Protein AF-A0ABD2KIP7-F1 (afdb_monomer_lite)

Foldseek 3Di:
DQPQLVVLCLLVLLPPDDDDDDDPDPPDPLVQLSVLLVVLVVVQCVQVVNDRPPPPDHSVRVSVCLVVVHDDDHDPLFDPVVRVCCSPANSDRSVRHDGPVRVVVVCVVCVVVRVVVNVD

Radius of gyration: 15.71 Å; chains: 1; bounding box: 50×27×35 Å

Organism: NCBI:txid157864

InterPro domains:
  IPR001245 Serine-threonine/tyrosine-protein kinase, catalytic domain [PF07714] (32-103)
  IPR011009 Protein kinase-like domain superfamily [SSF56112] (29-111)
  IPR050198 Non-receptor tyrosine kinases involved in cell signaling [PTHR24418] (33-102)

Sequence (120 aa):
MFRNARRMGILNLLNKDDDEAPVQRKAVHNGDKRDTWAYGVLCWEIFSNEQPPYKFISNNDVASMVLRGTRLRFPNVTPPPFAEFIRANVWTADARRYSMRDVLVWIEQHITELIDVTKA

Structure (mmCIF, N/CA/C/O backbone):
data_AF-A0ABD2KIP7-F1
#
_entry.id   AF-A0ABD2KIP7-F1
#
loop_
_atom_site.group_PDB
_atom_site.id
_atom_site.type_symbol
_atom_site.label_atom_id
_atom_site.label_alt_id
_atom_site.label_comp_id
_atom_site.label_asym_id
_atom_site.label_entity_id
_atom_site.label_seq_id
_atom_site.pdbx_PDB_ins_code
_atom_site.Cartn_x
_atom_site.Cartn_y
_atom_site.Cartn_z
_atom_site.occupancy
_atom_site.B_iso_or_equiv
_atom_site.auth_seq_id
_atom_site.auth_comp_id
_atom_site.auth_asym_id
_atom_site.auth_atom_id
_atom_site.pdbx_PDB_model_num
ATOM 1 N N . MET A 1 1 ? 2.742 -18.390 6.625 1.00 41.69 1 MET A N 1
ATOM 2 C CA . MET A 1 1 ? 2.404 -16.953 6.617 1.00 41.69 1 MET A CA 1
ATOM 3 C C . MET A 1 1 ? 3.191 -16.135 5.577 1.00 41.69 1 MET A C 1
ATOM 5 O O . MET A 1 1 ? 2.587 -15.295 4.948 1.00 41.69 1 MET A O 1
ATOM 9 N N . PHE A 1 2 ? 4.461 -16.432 5.248 1.00 41.94 2 PHE A N 1
ATOM 10 C CA . PHE A 1 2 ? 5.239 -15.708 4.203 1.00 41.94 2 PHE A CA 1
ATOM 11 C C . PHE A 1 2 ? 5.141 -16.261 2.758 1.00 41.94 2 PHE A C 1
ATOM 13 O O . PHE A 1 2 ? 6.004 -16.001 1.918 1.00 41.94 2 PHE A O 1
ATOM 20 N N . ARG A 1 3 ? 4.135 -17.089 2.445 1.00 46.59 3 ARG A N 1
ATOM 21 C CA . ARG A 1 3 ? 4.111 -17.849 1.178 1.00 46.59 3 ARG A CA 1
ATOM 22 C C . ARG A 1 3 ? 3.677 -17.025 -0.044 1.00 46.59 3 ARG A C 1
ATOM 24 O O . ARG A 1 3 ? 4.095 -17.375 -1.140 1.00 46.59 3 ARG A O 1
ATOM 31 N N . ASN A 1 4 ? 2.912 -15.942 0.107 1.00 45.34 4 ASN A N 1
ATOM 32 C CA . ASN A 1 4 ? 2.266 -15.291 -1.042 1.00 45.34 4 ASN A CA 1
ATOM 33 C C . ASN A 1 4 ? 3.191 -14.326 -1.809 1.00 45.34 4 ASN A C 1
ATOM 35 O O . ASN A 1 4 ? 3.329 -14.465 -3.022 1.00 45.34 4 ASN A O 1
ATOM 39 N N . ALA A 1 5 ? 3.925 -13.430 -1.138 1.00 45.34 5 ALA A N 1
ATOM 40 C CA . ALA A 1 5 ? 4.765 -12.437 -1.828 1.00 45.34 5 ALA A CA 1
ATOM 41 C C . ALA A 1 5 ? 5.995 -13.042 -2.543 1.00 45.34 5 ALA A C 1
ATOM 43 O O . ALA A 1 5 ? 6.338 -12.623 -3.650 1.00 45.34 5 ALA A O 1
ATOM 44 N N . ARG A 1 6 ? 6.633 -14.073 -1.961 1.00 47.59 6 ARG A N 1
ATOM 45 C CA . ARG A 1 6 ? 7.741 -14.802 -2.616 1.00 47.59 6 ARG A CA 1
ATOM 46 C C . ARG A 1 6 ? 7.273 -15.661 -3.791 1.00 47.59 6 ARG A C 1
ATOM 48 O O . ARG A 1 6 ? 8.003 -15.785 -4.768 1.00 47.59 6 ARG A O 1
ATOM 55 N N . ARG A 1 7 ? 6.072 -16.248 -3.719 1.00 45.56 7 ARG A N 1
ATOM 56 C CA . ARG A 1 7 ? 5.553 -17.151 -4.761 1.00 45.56 7 ARG A CA 1
ATOM 57 C C . ARG A 1 7 ? 5.070 -16.403 -6.004 1.00 45.56 7 ARG A C 1
ATOM 59 O O . ARG A 1 7 ? 5.094 -16.987 -7.079 1.00 45.56 7 ARG A O 1
ATOM 66 N N . MET A 1 8 ? 4.699 -15.125 -5.879 1.00 50.69 8 MET A N 1
ATOM 67 C CA . MET A 1 8 ? 4.239 -14.315 -7.012 1.00 50.69 8 MET A CA 1
ATOM 68 C C . MET A 1 8 ? 5.355 -13.746 -7.904 1.00 50.69 8 MET A C 1
ATOM 70 O O . MET A 1 8 ? 5.051 -13.128 -8.916 1.00 50.69 8 MET A O 1
ATOM 74 N N . GLY A 1 9 ? 6.641 -13.893 -7.559 1.00 53.66 9 GLY A N 1
ATOM 75 C CA . GLY A 1 9 ? 7.754 -13.392 -8.390 1.00 53.66 9 GLY A CA 1
ATOM 76 C C . GLY A 1 9 ? 7.876 -11.859 -8.492 1.00 53.66 9 GLY A C 1
ATOM 77 O O . GLY A 1 9 ? 8.908 -11.364 -8.935 1.00 53.66 9 GLY A O 1
ATOM 78 N N . ILE A 1 10 ? 6.885 -11.103 -8.006 1.00 58.75 10 ILE A N 1
ATOM 79 C CA . ILE A 1 10 ? 6.834 -9.629 -7.998 1.00 58.75 10 ILE A CA 1
ATOM 80 C C . ILE A 1 10 ? 8.068 -9.030 -7.308 1.00 58.75 10 ILE A C 1
ATOM 82 O O . ILE A 1 10 ? 8.624 -8.039 -7.774 1.00 58.75 10 ILE A O 1
ATOM 86 N N . LEU A 1 11 ? 8.544 -9.662 -6.229 1.00 56.38 11 LEU A N 1
ATOM 87 C CA . LEU A 1 11 ? 9.706 -9.194 -5.467 1.00 56.38 11 LEU A CA 1
ATOM 88 C C . LEU A 1 11 ? 11.027 -9.267 -6.253 1.00 56.38 11 LEU A C 1
ATOM 90 O O . LEU A 1 11 ? 11.940 -8.500 -5.961 1.00 56.38 11 LEU A O 1
ATOM 94 N N . ASN A 1 12 ? 11.137 -10.157 -7.247 1.00 54.00 12 ASN A N 1
ATOM 95 C CA . ASN A 1 12 ? 12.340 -10.283 -8.080 1.00 54.00 12 ASN A CA 1
ATOM 96 C C . ASN A 1 12 ? 12.391 -9.237 -9.203 1.00 54.00 12 ASN A C 1
ATOM 98 O O . ASN A 1 12 ? 13.457 -8.990 -9.759 1.00 54.00 12 ASN A O 1
ATOM 102 N N . LEU A 1 13 ? 11.254 -8.621 -9.534 1.00 52.44 13 LEU A N 1
ATOM 103 C CA . LEU A 1 13 ? 11.126 -7.685 -10.653 1.00 52.44 13 LEU A CA 1
ATOM 104 C C . LEU A 1 13 ? 11.339 -6.225 -10.263 1.00 52.44 13 LEU A C 1
ATOM 106 O O . LEU A 1 13 ? 11.512 -5.381 -11.136 1.00 52.44 13 LEU A O 1
ATOM 110 N N . LE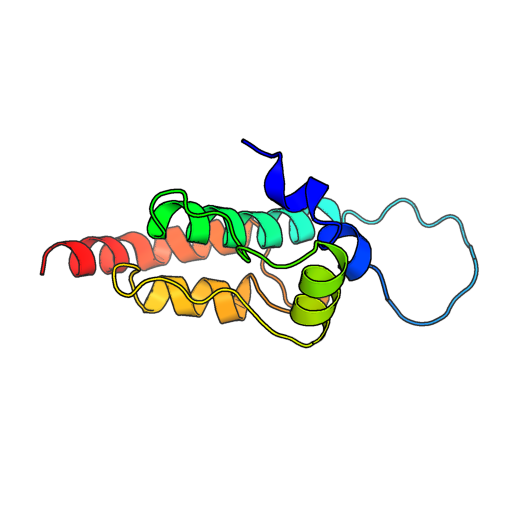U A 1 14 ? 11.404 -5.936 -8.966 1.00 53.97 14 LEU A N 1
ATOM 111 C CA . LEU A 1 14 ? 11.788 -4.625 -8.441 1.00 53.97 14 LEU A CA 1
ATOM 112 C C . LEU A 1 14 ? 13.306 -4.353 -8.545 1.00 53.97 14 LEU A C 1
ATOM 114 O O . LEU A 1 14 ? 13.769 -3.368 -7.993 1.00 53.97 14 LEU A O 1
ATOM 118 N N . ASN A 1 15 ? 14.070 -5.219 -9.227 1.00 52.16 15 ASN A N 1
ATOM 119 C CA . ASN A 1 15 ? 15.528 -5.124 -9.409 1.00 52.16 15 ASN A CA 1
ATOM 120 C C . ASN A 1 15 ? 15.974 -4.590 -10.773 1.00 52.16 15 ASN A C 1
ATOM 122 O O . ASN A 1 15 ? 17.156 -4.688 -11.094 1.00 52.16 15 ASN A O 1
ATOM 126 N N . LYS A 1 16 ? 15.067 -4.103 -11.621 1.00 46.88 16 LYS A N 1
ATOM 127 C CA . LYS A 1 16 ? 15.492 -3.496 -12.886 1.00 46.88 16 LYS A CA 1
ATOM 128 C C . LYS A 1 16 ? 15.901 -2.048 -12.641 1.00 46.88 16 LYS A C 1
ATOM 130 O O . LYS A 1 16 ? 15.120 -1.142 -12.902 1.00 46.88 16 LYS A O 1
ATOM 135 N N . ASP A 1 17 ? 17.102 -1.896 -12.100 1.00 52.38 17 ASP A N 1
ATOM 136 C CA . ASP A 1 17 ? 17.891 -0.680 -12.254 1.00 52.38 17 ASP A CA 1
ATOM 137 C C . ASP A 1 17 ? 18.607 -0.716 -13.611 1.00 52.38 17 ASP A C 1
ATOM 139 O O . ASP A 1 17 ? 18.835 -1.786 -14.186 1.00 52.38 17 ASP A O 1
ATOM 143 N N . ASP A 1 18 ? 18.910 0.480 -14.098 1.00 50.75 18 ASP A N 1
ATOM 144 C CA . ASP A 1 18 ? 19.571 0.813 -15.352 1.00 50.75 18 ASP A CA 1
ATOM 145 C C . ASP A 1 18 ? 20.866 0.019 -15.638 1.00 50.75 18 ASP A C 1
ATOM 147 O O . ASP A 1 18 ? 21.545 -0.488 -14.742 1.00 50.75 18 ASP A O 1
ATOM 151 N N . ASP A 1 19 ? 21.182 -0.072 -16.932 1.00 54.44 19 ASP A N 1
ATOM 152 C CA . ASP A 1 19 ? 22.325 -0.744 -17.556 1.00 54.44 19 ASP A CA 1
ATOM 153 C C . ASP A 1 19 ? 23.669 -0.605 -16.804 1.00 54.44 19 ASP A C 1
ATOM 155 O O . ASP A 1 19 ? 24.268 0.466 -16.808 1.00 54.44 19 ASP A O 1
ATOM 159 N N . GLU A 1 20 ? 24.222 -1.706 -16.266 1.00 41.62 20 GLU A N 1
ATOM 160 C CA . GLU A 1 20 ? 25.680 -1.942 -16.262 1.00 41.62 20 GLU A CA 1
ATOM 161 C C . GLU A 1 20 ? 26.082 -3.392 -15.909 1.00 41.62 20 GLU A C 1
ATOM 163 O O . GLU A 1 20 ? 25.493 -4.055 -15.053 1.00 41.62 20 GLU A O 1
ATOM 168 N N . ALA A 1 21 ? 27.127 -3.872 -16.591 1.00 38.75 21 ALA A N 1
ATOM 169 C CA . ALA A 1 21 ? 27.734 -5.203 -16.510 1.00 38.75 21 ALA A CA 1
ATOM 170 C C . ALA A 1 21 ? 28.514 -5.449 -15.181 1.00 38.75 21 ALA A C 1
ATOM 172 O O . ALA A 1 21 ? 28.683 -4.538 -14.370 1.00 38.75 21 ALA A O 1
ATOM 173 N N . PRO A 1 22 ? 28.973 -6.688 -14.891 1.00 49.53 22 PRO A N 1
ATOM 174 C CA . PRO A 1 22 ? 29.054 -7.201 -13.528 1.00 49.53 22 PRO A CA 1
ATOM 175 C C . PRO A 1 22 ? 30.370 -6.849 -12.829 1.00 49.53 22 PRO A C 1
ATOM 177 O O . PRO A 1 22 ? 31.398 -7.494 -13.024 1.00 49.53 22 PRO A O 1
ATOM 180 N N . VAL A 1 23 ? 30.313 -5.898 -11.903 1.00 43.41 23 VAL A N 1
ATOM 181 C CA . VAL A 1 23 ? 31.227 -5.874 -10.754 1.00 43.41 23 VAL A CA 1
ATOM 182 C C . VAL A 1 23 ? 30.492 -6.540 -9.602 1.00 43.41 23 VAL A C 1
ATOM 184 O O . VAL A 1 23 ? 29.303 -6.293 -9.416 1.00 43.41 23 VAL A O 1
ATOM 187 N N . GLN A 1 24 ? 31.175 -7.408 -8.853 1.00 46.22 24 GLN A N 1
ATOM 188 C CA . GLN A 1 24 ? 30.642 -8.072 -7.663 1.00 46.22 24 GLN A CA 1
ATOM 189 C C . GLN A 1 24 ? 30.142 -7.045 -6.636 1.00 46.22 24 GLN A C 1
ATOM 191 O O . GLN A 1 24 ? 30.847 -6.654 -5.707 1.00 46.22 24 GLN A O 1
ATOM 196 N N . ARG A 1 25 ? 28.905 -6.581 -6.804 1.00 45.91 25 ARG A N 1
ATOM 197 C CA . ARG A 1 25 ? 28.211 -5.770 -5.819 1.00 45.91 25 ARG A CA 1
ATOM 198 C C . ARG A 1 25 ? 27.790 -6.752 -4.736 1.00 45.91 25 ARG A C 1
ATOM 200 O O . ARG A 1 25 ? 26.923 -7.595 -4.966 1.00 45.91 25 ARG A O 1
ATOM 207 N N . LYS A 1 26 ? 28.425 -6.667 -3.557 1.00 37.34 26 LYS A N 1
ATOM 208 C CA . LYS A 1 26 ? 27.827 -7.161 -2.306 1.00 37.34 26 LYS A CA 1
ATOM 209 C C . LYS A 1 26 ? 26.345 -6.825 -2.383 1.00 37.34 26 LYS A C 1
ATOM 211 O O . LYS A 1 26 ? 26.044 -5.672 -2.679 1.00 37.34 26 LYS A O 1
ATOM 216 N N . ALA A 1 27 ? 25.470 -7.813 -2.198 1.00 47.06 27 ALA A N 1
ATOM 217 C CA . ALA A 1 27 ? 24.031 -7.607 -2.203 1.00 47.06 27 ALA A CA 1
ATOM 218 C C . ALA A 1 27 ? 23.724 -6.431 -1.271 1.00 47.06 27 ALA A C 1
ATOM 220 O O . ALA A 1 27 ? 23.757 -6.575 -0.050 1.00 47.06 27 ALA A O 1
ATOM 221 N N . VAL A 1 28 ? 23.536 -5.246 -1.858 1.00 48.28 28 VAL A N 1
ATOM 222 C CA . VAL A 1 28 ? 23.079 -4.072 -1.133 1.00 48.28 28 VAL A CA 1
ATOM 223 C C . VAL A 1 28 ? 21.772 -4.512 -0.504 1.00 48.28 28 VAL A C 1
ATOM 225 O O . VAL A 1 28 ? 21.022 -5.290 -1.098 1.00 48.28 28 VAL A O 1
ATOM 228 N N . HIS A 1 29 ? 21.595 -4.120 0.746 1.00 52.62 29 HIS A N 1
ATOM 229 C CA . HIS A 1 29 ? 20.543 -4.512 1.670 1.00 52.62 29 HIS A CA 1
ATOM 230 C C . HIS A 1 29 ? 19.141 -4.110 1.166 1.00 52.62 29 HIS A C 1
ATOM 232 O O . HIS A 1 29 ? 18.446 -3.290 1.750 1.00 52.62 29 HIS A O 1
ATOM 238 N N . ASN A 1 30 ? 18.724 -4.688 0.038 1.00 54.47 30 ASN A N 1
ATOM 239 C CA . ASN A 1 30 ? 17.459 -4.461 -0.658 1.00 54.47 30 ASN A CA 1
ATOM 240 C C . ASN A 1 30 ? 16.353 -5.370 -0.092 1.00 54.47 30 ASN A C 1
ATOM 242 O O . ASN A 1 30 ? 15.227 -5.356 -0.585 1.00 54.47 30 ASN A O 1
ATOM 246 N N . GLY A 1 31 ? 16.673 -6.197 0.913 1.00 64.88 31 GLY A N 1
ATOM 247 C CA . GLY A 1 31 ? 15.714 -7.037 1.632 1.00 64.88 31 GLY A CA 1
ATOM 248 C C . GLY A 1 31 ? 14.695 -6.185 2.379 1.00 64.88 31 GLY A C 1
ATOM 249 O O . GLY A 1 31 ? 13.503 -6.310 2.121 1.00 64.88 31 GLY A O 1
ATOM 250 N N . ASP A 1 32 ? 15.164 -5.223 3.174 1.00 80.56 32 ASP A N 1
ATOM 251 C CA . ASP A 1 32 ? 14.304 -4.417 4.045 1.00 80.56 32 ASP A CA 1
ATOM 252 C C . ASP A 1 32 ? 13.202 -3.677 3.293 1.00 80.56 32 ASP A C 1
ATOM 254 O O . ASP A 1 32 ? 12.044 -3.693 3.702 1.00 80.56 32 ASP A O 1
ATOM 258 N N . LYS A 1 33 ? 13.525 -3.058 2.153 1.00 84.50 33 LYS A N 1
ATOM 259 C CA . LYS A 1 33 ? 12.522 -2.340 1.358 1.00 84.50 33 LYS A CA 1
ATOM 260 C C . LYS A 1 33 ? 11.562 -3.282 0.637 1.00 84.50 33 LYS A C 1
ATOM 262 O O . LYS A 1 33 ? 10.403 -2.926 0.411 1.00 84.50 33 LYS A O 1
ATOM 267 N N . ARG A 1 34 ? 12.004 -4.480 0.250 1.00 84.75 34 ARG A N 1
ATOM 268 C CA . ARG A 1 34 ? 11.111 -5.513 -0.302 1.00 84.75 34 ARG A CA 1
ATOM 269 C C . ARG A 1 34 ? 10.172 -6.055 0.769 1.00 84.75 34 ARG A C 1
ATOM 271 O O . ARG A 1 34 ? 9.000 -6.289 0.476 1.00 84.75 34 ARG A O 1
ATOM 278 N N . ASP A 1 35 ? 10.664 -6.190 1.993 1.00 88.44 35 ASP A N 1
ATOM 279 C CA . ASP A 1 35 ? 9.865 -6.596 3.141 1.00 88.44 35 ASP A CA 1
ATOM 280 C C . ASP A 1 35 ? 8.834 -5.516 3.496 1.00 88.44 35 ASP A C 1
ATOM 282 O O . ASP A 1 35 ? 7.671 -5.862 3.700 1.00 88.44 35 ASP A O 1
ATOM 286 N N . THR A 1 36 ? 9.174 -4.219 3.410 1.00 92.12 36 THR A N 1
ATOM 287 C CA . THR A 1 36 ? 8.175 -3.138 3.522 1.00 92.12 36 THR A CA 1
ATOM 288 C C . THR A 1 36 ? 7.080 -3.276 2.461 1.00 92.12 36 THR A C 1
ATOM 290 O O . THR A 1 36 ? 5.893 -3.168 2.759 1.00 92.12 36 THR A O 1
ATOM 293 N N . TRP A 1 37 ? 7.436 -3.552 1.203 1.00 91.69 37 TRP A N 1
ATOM 294 C CA . TRP A 1 37 ? 6.431 -3.745 0.154 1.00 91.69 37 TRP A CA 1
ATOM 295 C C . TRP A 1 37 ? 5.490 -4.921 0.464 1.00 91.69 37 TRP A C 1
ATOM 297 O O . TRP A 1 37 ? 4.266 -4.804 0.335 1.00 91.69 37 TRP A O 1
ATOM 307 N N . ALA A 1 38 ? 6.066 -6.053 0.882 1.00 90.56 38 ALA A N 1
ATOM 308 C CA . ALA A 1 38 ? 5.317 -7.243 1.270 1.00 90.56 38 ALA A CA 1
ATOM 309 C C . ALA A 1 38 ? 4.432 -6.989 2.501 1.00 90.56 38 ALA A C 1
ATOM 311 O O . ALA A 1 38 ? 3.316 -7.502 2.554 1.00 90.56 38 ALA A O 1
ATOM 312 N N . TYR A 1 39 ? 4.878 -6.146 3.434 1.00 93.38 39 TYR A N 1
ATOM 313 C CA . TYR A 1 39 ? 4.073 -5.690 4.563 1.00 93.38 39 TYR A CA 1
ATOM 314 C C . TYR A 1 39 ? 2.794 -4.978 4.100 1.00 93.38 39 TYR A C 1
ATOM 316 O O . TYR A 1 39 ? 1.718 -5.288 4.596 1.00 93.38 39 TYR A O 1
ATOM 324 N N . GLY A 1 40 ? 2.857 -4.126 3.072 1.00 94.19 40 GLY A N 1
ATOM 325 C CA . GLY A 1 40 ? 1.645 -3.515 2.509 1.00 94.19 40 GLY A CA 1
ATOM 326 C C . GLY A 1 40 ? 0.636 -4.544 1.973 1.00 94.19 40 GLY A C 1
ATOM 327 O O . GLY A 1 40 ? -0.570 -4.379 2.149 1.00 94.19 40 GLY A O 1
ATOM 328 N N . VAL A 1 41 ? 1.116 -5.636 1.360 1.00 92.06 41 VAL A N 1
ATOM 329 C CA . VAL A 1 41 ? 0.253 -6.751 0.915 1.00 92.06 41 VAL A CA 1
ATOM 330 C C . VAL A 1 41 ? -0.364 -7.476 2.112 1.00 92.06 41 VAL A C 1
ATOM 332 O O . VAL A 1 41 ? -1.562 -7.738 2.091 1.00 92.06 41 VAL A O 1
ATOM 335 N N . LEU A 1 42 ? 0.419 -7.730 3.165 1.00 91.56 42 LEU A N 1
ATOM 336 C CA . LEU A 1 42 ? -0.076 -8.324 4.410 1.00 91.56 42 LEU A CA 1
ATOM 337 C C . LEU A 1 42 ? -1.182 -7.468 5.039 1.00 91.56 42 LEU A C 1
ATOM 339 O O . LEU A 1 42 ? -2.223 -7.988 5.427 1.00 91.56 42 LEU A O 1
ATOM 343 N N . CYS A 1 43 ? -0.990 -6.150 5.107 1.00 92.75 43 CYS A N 1
ATOM 344 C CA . CYS A 1 43 ? -2.021 -5.241 5.596 1.00 92.75 43 CYS A CA 1
ATOM 345 C C . CYS A 1 43 ? -3.306 -5.358 4.774 1.00 92.75 43 CYS A C 1
ATOM 347 O O . CYS A 1 43 ? -4.396 -5.421 5.336 1.00 92.75 43 CYS A O 1
ATOM 349 N N . TRP A 1 44 ? -3.194 -5.428 3.447 1.00 93.44 44 TRP A N 1
ATOM 350 C CA . TRP A 1 44 ? -4.355 -5.641 2.587 1.00 93.44 44 TRP A CA 1
ATOM 351 C C . TRP A 1 44 ? -5.053 -6.982 2.861 1.00 93.44 44 TRP A C 1
ATOM 353 O O . TRP A 1 44 ? -6.281 -7.010 2.916 1.00 93.44 44 TRP A O 1
ATOM 363 N N . GLU A 1 45 ? -4.302 -8.068 3.078 1.00 91.25 45 GLU A N 1
ATOM 364 C CA . GLU A 1 45 ? -4.851 -9.392 3.418 1.00 91.25 45 GLU A CA 1
ATOM 365 C C . GLU A 1 45 ? -5.649 -9.356 4.736 1.00 91.25 45 GLU A C 1
ATOM 367 O O . GLU A 1 45 ? -6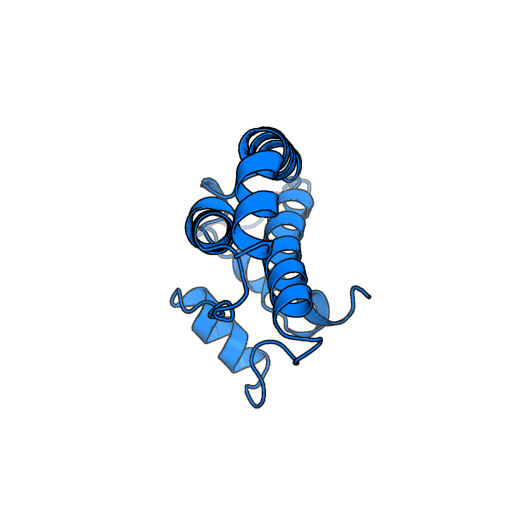.735 -9.934 4.804 1.00 91.25 45 GLU A O 1
ATOM 372 N N . ILE A 1 46 ? -5.157 -8.623 5.745 1.00 90.44 46 ILE A N 1
ATOM 373 C CA . ILE A 1 46 ? -5.837 -8.432 7.039 1.00 90.44 46 ILE A CA 1
ATOM 374 C C . ILE A 1 46 ? -7.200 -7.760 6.844 1.00 90.44 46 ILE A C 1
ATOM 376 O O . ILE A 1 46 ? -8.212 -8.268 7.318 1.00 90.44 46 ILE A O 1
ATOM 380 N N . PHE A 1 47 ? -7.251 -6.641 6.117 1.00 89.88 47 PHE A N 1
ATOM 381 C CA . PHE A 1 47 ? -8.508 -5.911 5.911 1.00 89.88 47 PHE A CA 1
ATOM 382 C C . PHE A 1 47 ? -9.466 -6.596 4.934 1.00 89.88 47 PHE A C 1
ATOM 384 O O . PHE A 1 47 ? -10.664 -6.319 4.951 1.00 89.88 47 PHE A O 1
ATOM 391 N N . SER A 1 48 ? -8.957 -7.473 4.071 1.00 87.94 48 SER A N 1
ATOM 392 C CA . SER A 1 48 ? -9.750 -8.155 3.043 1.00 87.94 48 SER A CA 1
ATOM 393 C C . SER A 1 48 ? -10.290 -9.509 3.500 1.00 87.94 48 SER A C 1
ATOM 395 O O . SER A 1 48 ? -10.717 -10.292 2.653 1.00 87.94 48 SER A O 1
ATOM 397 N N . ASN A 1 49 ? -10.283 -9.793 4.808 1.00 84.88 49 ASN A N 1
ATOM 398 C CA . ASN A 1 49 ? -10.724 -11.061 5.398 1.00 84.88 49 ASN A CA 1
ATOM 399 C C . ASN A 1 49 ? -10.088 -12.276 4.703 1.00 84.88 49 ASN A C 1
ATOM 401 O O . ASN A 1 49 ? -10.792 -13.153 4.204 1.00 84.88 49 ASN A O 1
ATOM 405 N N . GLU A 1 50 ? -8.754 -12.295 4.625 1.00 80.00 50 GLU A N 1
ATOM 406 C CA . GLU A 1 50 ? -7.971 -13.419 4.083 1.00 80.00 50 GLU A CA 1
ATOM 407 C C . GLU A 1 50 ? -8.220 -13.721 2.596 1.00 80.00 50 GLU A C 1
ATOM 409 O O . GLU A 1 50 ? -7.857 -14.788 2.088 1.00 80.00 50 GLU A O 1
ATOM 414 N N . GLN A 1 51 ? -8.817 -12.785 1.853 1.00 82.88 51 GLN A N 1
ATOM 415 C CA . GLN A 1 51 ? -8.938 -12.949 0.412 1.00 82.88 51 GLN A CA 1
ATOM 416 C C . GLN A 1 51 ? -7.557 -13.027 -0.253 1.00 82.88 51 GLN A C 1
ATOM 418 O O . GLN A 1 51 ? -6.630 -12.321 0.144 1.00 82.88 51 GLN A O 1
ATOM 423 N N . PRO A 1 52 ? -7.401 -13.858 -1.301 1.00 81.38 52 PRO A N 1
ATOM 424 C CA . PRO A 1 52 ? -6.143 -13.944 -2.019 1.00 81.38 52 PRO A CA 1
ATOM 425 C C . PRO A 1 52 ? -5.877 -12.634 -2.782 1.00 81.38 52 PRO A C 1
ATOM 427 O O . PRO A 1 52 ? -6.738 -12.197 -3.559 1.00 81.38 52 PRO A O 1
ATOM 430 N N . PRO A 1 53 ? -4.693 -12.016 -2.618 1.00 83.88 53 PRO A N 1
ATOM 431 C CA . PRO A 1 53 ? -4.328 -10.837 -3.391 1.00 83.88 53 PRO A CA 1
ATOM 432 C C . PRO A 1 53 ? -4.271 -11.182 -4.881 1.00 83.88 53 PRO A C 1
ATOM 434 O O . PRO A 1 53 ? -3.799 -12.252 -5.259 1.00 83.88 53 PRO A O 1
ATOM 437 N N . TYR A 1 54 ? -4.758 -10.269 -5.728 1.00 83.56 54 TYR A N 1
ATOM 438 C CA . TYR A 1 54 ? -4.806 -10.436 -7.189 1.00 83.56 54 TYR A CA 1
ATOM 439 C C . TYR A 1 54 ? -5.486 -11.746 -7.641 1.00 83.56 54 TYR A C 1
ATOM 441 O O . TYR A 1 54 ? -4.977 -12.484 -8.486 1.00 83.56 54 TYR A O 1
ATOM 449 N N . LYS A 1 55 ? -6.653 -12.044 -7.056 1.00 80.75 55 LYS A N 1
ATOM 450 C CA . LYS A 1 55 ? -7.447 -13.245 -7.347 1.00 80.75 55 LYS A CA 1
ATOM 451 C C . LYS A 1 55 ? -7.644 -13.450 -8.857 1.00 80.75 55 LYS A C 1
ATOM 453 O O . LYS A 1 55 ? -8.029 -12.524 -9.562 1.00 80.75 55 LYS A O 1
ATOM 458 N N . PHE A 1 56 ? -7.438 -14.687 -9.312 1.00 83.06 56 PHE A N 1
ATOM 459 C CA . PHE A 1 56 ? -7.582 -15.126 -10.711 1.00 83.06 56 PHE A CA 1
ATOM 460 C C . PHE A 1 56 ? -6.568 -14.546 -11.712 1.00 83.06 56 PHE A C 1
ATOM 462 O O . PHE A 1 56 ? -6.740 -14.732 -12.913 1.00 83.06 56 PHE A O 1
ATOM 469 N N . ILE A 1 57 ? -5.503 -13.893 -11.243 1.00 83.56 57 ILE A N 1
ATOM 470 C CA . ILE A 1 57 ? -4.446 -13.353 -12.103 1.00 83.56 57 ILE A CA 1
ATOM 471 C C . ILE A 1 57 ? -3.196 -14.229 -11.972 1.00 83.56 57 ILE A C 1
ATOM 473 O O . ILE A 1 57 ? -2.830 -14.649 -10.872 1.00 83.56 57 ILE A O 1
ATOM 477 N N . SER A 1 58 ? -2.540 -14.535 -13.094 1.00 82.25 58 SER A N 1
ATOM 478 C CA . SER A 1 58 ? -1.298 -15.310 -13.080 1.00 82.25 58 SER A CA 1
ATOM 479 C C . SER A 1 58 ? -0.152 -14.492 -12.476 1.00 82.25 58 SER A C 1
ATOM 481 O O . SER A 1 58 ? -0.108 -13.273 -12.619 1.00 82.25 58 SER A O 1
ATOM 483 N N . ASN A 1 59 ? 0.826 -15.147 -11.847 1.00 76.00 59 ASN A N 1
ATOM 484 C CA . ASN A 1 59 ? 1.964 -14.449 -11.232 1.00 76.00 59 ASN A CA 1
ATOM 485 C C . ASN A 1 59 ? 2.706 -13.521 -12.214 1.00 76.00 59 ASN A C 1
ATOM 487 O O . ASN A 1 59 ? 3.117 -12.429 -11.827 1.00 76.00 59 ASN A O 1
ATOM 491 N N . ASN A 1 60 ? 2.839 -13.929 -13.482 1.00 76.69 60 ASN A N 1
ATOM 492 C CA . ASN A 1 60 ? 3.497 -13.139 -14.530 1.00 76.69 60 ASN A CA 1
ATOM 493 C C . ASN A 1 60 ? 2.691 -11.883 -14.903 1.00 76.69 60 ASN A C 1
ATOM 495 O O . ASN A 1 60 ? 3.261 -10.811 -15.136 1.00 76.69 60 ASN A O 1
ATOM 499 N N . ASP A 1 61 ? 1.365 -11.996 -14.915 1.00 83.19 61 ASP A N 1
ATOM 500 C CA . ASP A 1 61 ? 0.482 -10.865 -15.188 1.00 83.19 61 ASP A CA 1
ATOM 501 C C . ASP A 1 61 ? 0.441 -9.910 -13.993 1.00 83.19 61 ASP A C 1
ATOM 503 O O . ASP A 1 61 ? 0.559 -8.699 -14.179 1.00 83.19 61 ASP A O 1
ATOM 507 N N . VAL A 1 62 ? 0.392 -10.430 -12.759 1.00 81.56 62 VAL A N 1
ATOM 508 C CA . VAL A 1 62 ? 0.464 -9.602 -11.542 1.00 81.56 62 VAL A CA 1
ATOM 509 C C . VAL A 1 62 ? 1.769 -8.813 -11.506 1.00 81.56 62 VAL A C 1
ATOM 511 O O . VAL A 1 62 ? 1.763 -7.607 -11.268 1.00 81.56 62 VAL A O 1
ATOM 514 N N . ALA A 1 63 ? 2.889 -9.472 -11.786 1.00 78.56 63 ALA A N 1
ATOM 515 C CA . ALA A 1 63 ? 4.190 -8.844 -11.953 1.00 78.56 63 ALA A CA 1
ATOM 516 C C . ALA A 1 63 ? 4.142 -7.651 -12.923 1.00 78.56 63 ALA A C 1
ATOM 518 O O . ALA A 1 63 ? 4.561 -6.543 -12.584 1.00 78.56 63 ALA A O 1
ATOM 519 N N . SER A 1 64 ? 3.570 -7.865 -14.106 1.00 81.00 64 SER A N 1
ATOM 520 C CA . SER A 1 64 ? 3.432 -6.836 -15.136 1.00 81.00 64 SER A CA 1
ATOM 521 C C . SER A 1 64 ? 2.517 -5.690 -14.695 1.00 81.00 64 SER A C 1
ATOM 523 O O . SER A 1 64 ? 2.835 -4.524 -14.924 1.00 81.00 64 SER A O 1
ATOM 525 N N . MET A 1 65 ? 1.406 -5.992 -14.024 1.00 84.94 65 MET A N 1
ATOM 526 C CA . MET A 1 65 ? 0.480 -4.997 -13.477 1.00 84.94 65 MET A CA 1
ATOM 527 C C . MET A 1 65 ? 1.143 -4.135 -12.400 1.00 84.94 65 MET A C 1
ATOM 529 O O . MET A 1 65 ? 1.035 -2.909 -12.430 1.00 84.94 65 MET A O 1
ATOM 533 N N . VAL A 1 66 ? 1.880 -4.754 -11.475 1.00 85.75 66 VAL A N 1
ATOM 534 C CA . VAL A 1 66 ? 2.583 -4.034 -10.407 1.00 85.75 66 VAL A CA 1
ATOM 535 C C . VAL A 1 66 ? 3.673 -3.133 -10.986 1.00 85.75 66 VAL A C 1
ATOM 537 O O . VAL A 1 66 ? 3.782 -1.976 -10.570 1.00 85.75 66 VAL A O 1
ATOM 540 N N . LEU A 1 67 ? 4.428 -3.607 -11.981 1.00 80.25 67 LEU A N 1
ATOM 541 C CA . LEU A 1 67 ? 5.418 -2.787 -12.686 1.00 80.25 67 LEU A CA 1
ATOM 542 C C . LEU A 1 67 ? 4.778 -1.602 -13.423 1.00 80.25 67 LEU A C 1
ATOM 544 O O . LEU A 1 67 ? 5.347 -0.516 -13.439 1.00 80.25 67 LEU A O 1
ATOM 548 N N . ARG A 1 68 ? 3.564 -1.770 -13.963 1.00 85.00 68 ARG A N 1
ATOM 549 C CA . ARG A 1 68 ? 2.780 -0.692 -14.597 1.00 85.00 68 ARG A CA 1
ATOM 550 C C . ARG A 1 68 ? 2.141 0.283 -13.603 1.00 85.00 68 ARG A C 1
ATOM 552 O O . ARG A 1 68 ? 1.464 1.217 -14.019 1.00 85.00 68 ARG A O 1
ATOM 559 N N . GLY A 1 69 ? 2.337 0.084 -12.301 1.00 84.69 69 GLY A N 1
ATOM 560 C CA . GLY A 1 69 ? 1.799 0.965 -11.266 1.00 84.69 69 GLY A CA 1
ATOM 561 C C . GLY A 1 69 ? 0.433 0.549 -10.722 1.00 84.69 69 GLY A C 1
ATOM 562 O O . GLY A 1 69 ? -0.072 1.205 -9.813 1.00 84.69 69 GLY A O 1
ATOM 563 N N . THR A 1 70 ? -0.160 -0.552 -11.194 1.00 86.81 70 THR A N 1
ATOM 564 C CA . THR A 1 70 ? -1.402 -1.078 -10.613 1.00 86.81 70 THR A CA 1
ATOM 565 C C . THR A 1 70 ? -1.153 -1.561 -9.184 1.00 86.81 70 THR A C 1
ATOM 567 O O . THR A 1 70 ? -0.115 -2.161 -8.889 1.00 86.81 70 THR A O 1
ATOM 570 N N . ARG A 1 71 ? -2.096 -1.282 -8.278 1.00 90.00 71 ARG A N 1
ATOM 571 C CA . ARG A 1 71 ? -2.042 -1.647 -6.854 1.00 90.00 71 ARG A CA 1
ATOM 572 C C . ARG A 1 71 ? -3.341 -2.316 -6.425 1.00 90.00 71 ARG A C 1
ATOM 574 O O . ARG A 1 71 ? -4.377 -2.104 -7.052 1.00 90.00 71 ARG A O 1
ATOM 581 N N . LEU A 1 72 ? -3.283 -3.088 -5.340 1.00 90.44 72 LEU A N 1
ATOM 582 C CA . LEU A 1 72 ? -4.481 -3.603 -4.678 1.00 90.44 72 LEU A CA 1
ATOM 583 C C . LEU A 1 72 ? -5.320 -2.434 -4.149 1.00 90.44 72 LEU A C 1
ATOM 585 O O . LEU A 1 72 ? -4.787 -1.439 -3.659 1.00 90.44 72 LEU A O 1
ATOM 589 N N . ARG A 1 73 ? -6.643 -2.565 -4.238 1.00 91.62 73 ARG A N 1
ATOM 590 C CA . ARG A 1 73 ? -7.577 -1.607 -3.648 1.00 91.62 73 ARG A CA 1
ATOM 591 C C . ARG A 1 73 ? -7.965 -2.093 -2.258 1.00 91.62 73 ARG A C 1
ATOM 593 O O . ARG A 1 73 ? -8.474 -3.204 -2.133 1.00 91.62 73 ARG A O 1
ATOM 600 N N . PHE A 1 74 ? -7.736 -1.272 -1.237 1.00 92.75 74 PHE A N 1
ATOM 601 C CA . PHE A 1 74 ? -8.191 -1.579 0.116 1.00 92.75 74 PHE A CA 1
ATOM 602 C C . PHE A 1 74 ? -9.728 -1.606 0.199 1.00 92.75 74 PHE A C 1
ATOM 604 O O . PHE A 1 74 ? -10.386 -0.816 -0.489 1.00 92.75 74 PHE A O 1
ATOM 611 N N . PRO A 1 75 ? -10.308 -2.507 1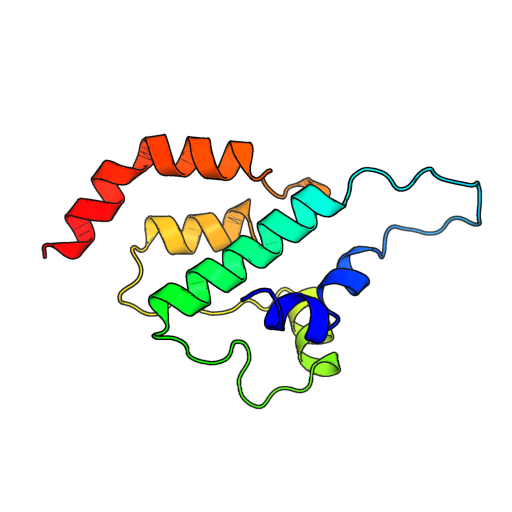.009 1.00 91.44 75 PRO A N 1
ATOM 612 C CA . PRO A 1 75 ? -11.734 -2.503 1.323 1.00 91.44 75 PRO A CA 1
ATOM 613 C C . PRO A 1 75 ? -12.183 -1.210 2.016 1.00 91.44 75 PRO A C 1
ATOM 615 O O . PRO A 1 75 ? -11.390 -0.530 2.660 1.00 91.44 75 PRO A O 1
ATOM 618 N N . ASN A 1 76 ? -13.483 -0.905 1.953 1.00 88.19 76 ASN A N 1
ATOM 619 C CA . ASN A 1 76 ? -14.050 0.305 2.571 1.00 88.19 76 ASN A CA 1
ATOM 620 C C . ASN A 1 76 ? -13.935 0.325 4.106 1.00 88.19 76 ASN A C 1
ATOM 622 O O . ASN A 1 76 ? -14.028 1.389 4.703 1.00 88.19 76 ASN A O 1
ATOM 626 N N . VAL A 1 77 ? -13.755 -0.840 4.734 1.00 88.00 77 VAL A N 1
ATOM 627 C CA . VAL A 1 77 ? -13.565 -0.967 6.188 1.00 88.00 77 VAL A CA 1
ATOM 628 C C . VAL A 1 77 ? -12.161 -0.562 6.640 1.00 88.00 77 VAL A C 1
ATOM 630 O O . VAL A 1 77 ? -11.919 -0.406 7.831 1.00 88.00 77 VAL A O 1
ATOM 633 N N . THR A 1 78 ? -11.211 -0.419 5.711 1.00 90.88 78 THR A N 1
ATOM 634 C CA . THR A 1 78 ? -9.871 0.061 6.040 1.00 90.88 78 THR A CA 1
ATOM 635 C C . THR A 1 78 ? -9.925 1.561 6.323 1.00 90.88 78 THR A C 1
ATOM 637 O O . THR A 1 78 ? -10.431 2.299 5.473 1.00 90.88 78 THR A O 1
ATOM 640 N N . PRO A 1 79 ? -9.351 2.045 7.442 1.00 92.50 79 PRO A N 1
ATOM 641 C CA . PRO A 1 79 ? -9.233 3.475 7.696 1.00 92.50 79 PRO A CA 1
ATOM 642 C C . PRO A 1 79 ? -8.595 4.195 6.491 1.00 92.50 79 PRO A C 1
ATOM 644 O O . PRO A 1 79 ? -7.481 3.829 6.091 1.00 92.50 79 PRO A O 1
ATOM 647 N N . PRO A 1 80 ? -9.255 5.209 5.896 1.00 91.88 80 PRO A N 1
ATOM 648 C CA . PRO A 1 80 ? -8.753 5.873 4.693 1.00 91.88 80 PRO A CA 1
ATOM 649 C C . PRO A 1 80 ? -7.317 6.416 4.814 1.00 91.88 80 PRO A C 1
ATOM 651 O O . PRO A 1 80 ? -6.539 6.173 3.886 1.00 91.88 80 PRO A O 1
ATOM 654 N N . PRO A 1 81 ? -6.905 7.038 5.945 1.00 92.44 81 PRO A N 1
ATOM 655 C CA . PRO A 1 81 ? -5.529 7.513 6.115 1.00 92.44 81 PRO A CA 1
ATOM 656 C C . PRO A 1 81 ? -4.496 6.386 6.018 1.00 92.44 81 PRO A C 1
ATOM 658 O O . PRO A 1 81 ? -3.430 6.554 5.429 1.00 92.44 81 PRO A O 1
ATOM 661 N N . PHE A 1 82 ? -4.828 5.202 6.538 1.00 94.12 82 PHE A N 1
ATOM 662 C CA . PHE A 1 82 ? -3.948 4.039 6.484 1.00 94.12 82 PHE A CA 1
ATOM 663 C C . PHE A 1 82 ? -3.807 3.494 5.058 1.00 94.12 82 PHE A C 1
ATOM 665 O O . PHE A 1 82 ? -2.697 3.237 4.589 1.00 94.12 82 PHE A O 1
ATOM 672 N N . ALA A 1 83 ? -4.924 3.348 4.340 1.00 94.00 83 ALA A N 1
ATOM 673 C CA . ALA A 1 83 ? -4.907 2.888 2.952 1.00 94.00 83 ALA A CA 1
ATOM 674 C C . ALA A 1 83 ? -4.112 3.845 2.045 1.00 94.00 83 ALA A C 1
ATOM 676 O O . ALA A 1 83 ? -3.333 3.403 1.192 1.00 94.00 83 ALA A O 1
ATOM 677 N N . GLU A 1 84 ? -4.278 5.154 2.244 1.00 94.06 84 GLU A N 1
ATOM 678 C CA . GLU A 1 84 ? -3.527 6.175 1.519 1.00 94.06 84 GLU A CA 1
ATOM 679 C C . GLU A 1 84 ? -2.034 6.130 1.850 1.00 94.06 84 GLU A C 1
ATOM 681 O O . GLU A 1 84 ? -1.210 6.128 0.930 1.00 94.06 84 GLU A O 1
ATOM 686 N N . PHE A 1 85 ? -1.684 6.001 3.133 1.00 95.81 85 PHE A N 1
ATOM 687 C CA . PHE A 1 85 ? -0.301 5.867 3.575 1.00 95.81 85 PHE A CA 1
ATOM 688 C C . PHE A 1 85 ? 0.402 4.677 2.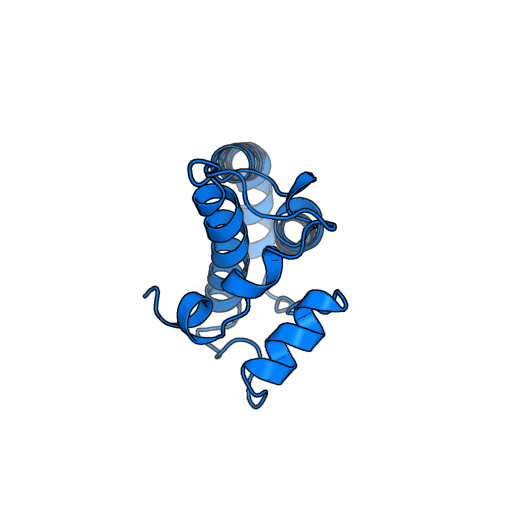916 1.00 95.81 85 PHE A C 1
ATOM 690 O O . PHE A 1 85 ? 1.481 4.844 2.336 1.00 95.81 85 PHE A O 1
ATOM 697 N N . ILE A 1 86 ? -0.221 3.491 2.933 1.00 95.75 86 ILE A N 1
ATOM 698 C CA . ILE A 1 86 ? 0.340 2.309 2.270 1.00 95.75 86 ILE A CA 1
ATOM 699 C C . ILE A 1 86 ? 0.536 2.590 0.778 1.00 95.75 86 ILE A C 1
ATOM 701 O O . ILE A 1 86 ? 1.611 2.327 0.242 1.00 95.75 86 ILE A O 1
ATOM 705 N N . ARG A 1 87 ? -0.449 3.181 0.093 1.00 93.44 87 ARG A N 1
ATOM 706 C CA . ARG A 1 87 ? -0.349 3.465 -1.346 1.00 93.44 87 ARG A CA 1
ATOM 707 C C . ARG A 1 87 ? 0.776 4.452 -1.683 1.00 93.44 87 ARG A C 1
ATOM 709 O O . ARG A 1 87 ? 1.469 4.253 -2.680 1.00 93.44 87 ARG A O 1
ATOM 716 N N . ALA A 1 88 ? 0.941 5.504 -0.884 1.00 93.62 88 ALA A N 1
ATOM 717 C CA . ALA A 1 88 ? 1.877 6.593 -1.153 1.00 93.62 88 ALA A CA 1
ATOM 718 C C . ALA A 1 88 ? 3.325 6.266 -0.749 1.00 93.62 88 ALA A C 1
ATOM 720 O O . ALA A 1 88 ? 4.255 6.612 -1.479 1.00 93.62 88 ALA A O 1
ATOM 721 N N . ASN A 1 89 ? 3.512 5.572 0.378 1.00 94.38 89 ASN A N 1
ATOM 722 C CA . ASN A 1 89 ? 4.818 5.452 1.038 1.00 94.38 89 ASN A CA 1
ATOM 723 C C . ASN A 1 89 ? 5.377 4.024 1.040 1.00 94.38 89 ASN A C 1
ATOM 725 O O . ASN A 1 89 ? 6.593 3.828 0.985 1.00 94.38 89 ASN A O 1
ATOM 729 N N . VAL A 1 90 ? 4.505 3.013 1.047 1.00 94.44 90 VAL A N 1
ATOM 730 C CA . VAL A 1 90 ? 4.904 1.596 1.006 1.00 94.44 90 VAL A CA 1
ATOM 731 C C . VAL A 1 90 ? 4.858 1.066 -0.422 1.00 94.44 90 VAL A C 1
ATOM 733 O O . VAL A 1 90 ? 5.795 0.416 -0.890 1.00 94.44 90 VAL A O 1
ATOM 736 N N . TRP A 1 91 ? 3.806 1.41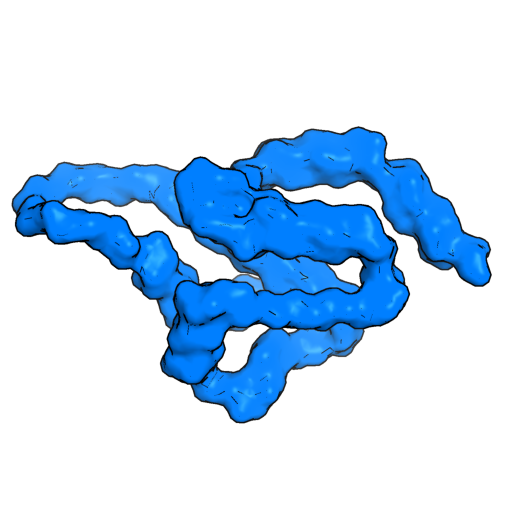0 -1.164 1.00 93.00 91 TRP A N 1
ATOM 737 C CA . TRP A 1 91 ? 3.583 0.935 -2.519 1.00 93.00 91 TRP A CA 1
ATOM 738 C C . TRP A 1 91 ? 4.162 1.825 -3.631 1.00 93.00 91 TRP A C 1
ATOM 740 O O . TRP A 1 91 ? 3.625 1.927 -4.743 1.00 93.00 91 TRP A O 1
ATOM 750 N N . THR A 1 92 ? 5.331 2.396 -3.356 1.00 89.38 92 THR A N 1
ATOM 751 C CA . THR A 1 92 ? 6.074 3.287 -4.252 1.00 89.38 92 THR A CA 1
ATOM 752 C C . THR A 1 92 ? 7.363 2.647 -4.792 1.00 89.38 92 THR A C 1
ATOM 754 O O . THR A 1 92 ? 7.694 1.490 -4.492 1.00 89.38 92 THR A O 1
ATOM 757 N N . ALA A 1 93 ? 8.069 3.396 -5.641 1.00 85.69 93 ALA A N 1
ATOM 758 C CA . ALA A 1 93 ? 9.377 3.027 -6.178 1.00 85.69 93 ALA A CA 1
ATOM 759 C C . ALA A 1 93 ? 10.391 2.807 -5.047 1.00 85.69 93 ALA A C 1
ATOM 761 O O . ALA A 1 93 ? 10.330 3.487 -4.024 1.00 85.69 93 ALA A O 1
ATOM 762 N N . ASP A 1 94 ? 11.337 1.888 -5.241 1.00 82.88 94 ASP A N 1
ATOM 763 C CA . ASP A 1 94 ? 12.232 1.437 -4.170 1.00 82.88 94 ASP A CA 1
ATOM 764 C C . ASP A 1 94 ? 13.015 2.587 -3.517 1.00 82.88 94 ASP A C 1
ATOM 766 O O . ASP A 1 94 ? 13.038 2.709 -2.293 1.00 82.88 94 ASP A O 1
ATOM 770 N N . ALA A 1 95 ? 13.530 3.528 -4.313 1.00 84.44 95 ALA A N 1
ATOM 771 C CA . ALA A 1 95 ? 14.239 4.709 -3.816 1.00 84.44 95 ALA A CA 1
ATOM 772 C C . ALA A 1 95 ? 13.433 5.527 -2.786 1.00 84.44 95 ALA A C 1
ATOM 774 O O . ALA A 1 95 ? 13.999 5.986 -1.798 1.00 84.44 95 ALA A O 1
ATOM 775 N N . ARG A 1 96 ? 12.112 5.648 -2.976 1.00 87.38 96 ARG A N 1
ATOM 776 C CA . ARG A 1 96 ? 11.207 6.452 -2.133 1.00 87.38 96 ARG A CA 1
ATOM 777 C C . ARG A 1 96 ? 10.437 5.635 -1.100 1.00 87.38 96 ARG A C 1
ATOM 779 O O . ARG A 1 96 ? 9.687 6.206 -0.314 1.00 87.38 96 ARG A O 1
ATOM 786 N N . ARG A 1 97 ? 10.564 4.308 -1.132 1.00 92.88 97 ARG A N 1
ATOM 787 C CA . ARG A 1 97 ? 9.816 3.434 -0.235 1.00 92.88 97 ARG A CA 1
ATOM 788 C C . ARG A 1 97 ? 10.323 3.586 1.188 1.00 92.88 97 ARG A C 1
ATOM 790 O O . ARG A 1 97 ? 11.530 3.518 1.427 1.00 92.88 97 ARG A O 1
ATOM 797 N N . TYR A 1 98 ? 9.376 3.735 2.105 1.00 93.75 98 TYR A N 1
ATOM 798 C CA . TYR A 1 98 ? 9.641 3.798 3.533 1.00 93.75 98 TYR A CA 1
ATOM 799 C C . TYR A 1 98 ? 10.316 2.510 4.014 1.00 93.75 98 TYR A C 1
ATOM 801 O O . TYR A 1 98 ? 10.023 1.406 3.535 1.00 93.75 98 TYR A O 1
ATOM 809 N N . SER A 1 99 ? 11.230 2.641 4.971 1.00 93.06 99 SER A N 1
ATOM 810 C CA . SER A 1 99 ? 11.722 1.484 5.714 1.00 93.06 99 SER A CA 1
ATOM 811 C C . SER A 1 99 ? 10.646 0.989 6.684 1.00 93.06 99 SER A C 1
ATOM 813 O O . SER A 1 99 ? 9.713 1.718 7.026 1.00 93.06 99 SER A O 1
ATOM 815 N N . MET A 1 100 ? 10.786 -0.239 7.184 1.00 91.25 100 MET A N 1
ATOM 816 C CA . MET A 1 100 ? 9.904 -0.747 8.243 1.00 91.25 100 MET A CA 1
ATOM 817 C C . MET A 1 100 ? 9.927 0.141 9.497 1.00 91.25 100 MET A C 1
ATOM 819 O O . MET A 1 100 ? 8.911 0.268 10.176 1.00 91.25 100 MET A O 1
ATOM 823 N N . ARG A 1 101 ? 11.059 0.802 9.780 1.00 92.56 101 ARG A N 1
ATOM 824 C CA . ARG A 1 101 ? 11.165 1.772 10.876 1.00 92.56 101 ARG A CA 1
ATOM 825 C C . ARG A 1 101 ? 10.298 3.002 10.619 1.00 92.56 101 ARG A C 1
ATOM 827 O O . ARG A 1 101 ? 9.573 3.412 11.514 1.00 92.56 101 ARG A O 1
ATOM 834 N N . ASP A 1 102 ? 10.345 3.560 9.413 1.00 94.75 102 ASP A N 1
ATOM 835 C CA . ASP A 1 102 ? 9.537 4.736 9.063 1.00 94.75 102 ASP A CA 1
ATOM 836 C C . ASP A 1 102 ? 8.040 4.404 9.082 1.00 94.75 102 ASP A C 1
ATOM 838 O O . ASP A 1 102 ? 7.227 5.216 9.518 1.00 94.75 102 ASP A O 1
ATOM 842 N N . VAL A 1 103 ? 7.676 3.187 8.657 1.00 95.00 103 VAL A N 1
ATOM 843 C CA . VAL A 1 103 ? 6.304 2.670 8.771 1.00 95.00 103 VAL A CA 1
ATOM 844 C C . VAL A 1 103 ? 5.862 2.597 10.229 1.00 95.00 103 VAL A C 1
ATOM 846 O O . VAL A 1 103 ? 4.773 3.069 10.544 1.00 95.00 103 VAL A O 1
ATOM 849 N N . LEU A 1 104 ? 6.695 2.052 11.120 1.00 93.81 104 LEU A N 1
ATOM 850 C CA . LEU A 1 104 ? 6.386 1.982 12.549 1.00 93.81 104 LEU A CA 1
ATOM 851 C C . LEU A 1 104 ? 6.176 3.377 13.148 1.00 93.81 104 LEU A C 1
ATOM 853 O O . LEU A 1 104 ? 5.147 3.611 13.772 1.00 93.81 104 LEU A O 1
ATOM 857 N N . VAL A 1 105 ? 7.107 4.304 12.903 1.00 95.44 105 VAL A N 1
ATOM 858 C CA . VAL A 1 105 ? 7.017 5.687 13.402 1.00 95.44 105 VAL A CA 1
ATOM 859 C C . VAL A 1 105 ? 5.732 6.357 12.919 1.00 95.44 105 VAL A C 1
ATOM 861 O O . VAL A 1 105 ? 5.048 7.014 13.701 1.00 95.44 105 VAL A O 1
ATOM 864 N N . TRP A 1 106 ? 5.372 6.170 11.646 1.00 95.06 106 TRP A N 1
ATOM 865 C CA . TRP A 1 106 ? 4.131 6.725 11.117 1.00 95.06 106 TRP A CA 1
ATOM 866 C C . TRP A 1 106 ? 2.900 6.133 11.812 1.00 95.06 106 TRP A C 1
ATOM 868 O O . TRP A 1 106 ? 2.011 6.883 12.210 1.00 95.06 106 TRP A O 1
ATOM 878 N N . ILE A 1 107 ? 2.857 4.808 12.002 1.00 93.31 107 ILE A N 1
ATOM 879 C CA . ILE A 1 107 ? 1.746 4.142 12.692 1.00 93.31 107 ILE A CA 1
ATOM 880 C C . ILE A 1 107 ? 1.628 4.656 14.127 1.00 93.31 107 ILE A C 1
ATOM 882 O O . ILE A 1 107 ? 0.533 5.018 14.534 1.00 93.31 107 ILE A O 1
ATOM 886 N N . GLU A 1 108 ? 2.726 4.740 14.879 1.00 93.06 108 GLU A N 1
ATOM 887 C CA . GLU A 1 108 ? 2.722 5.231 16.265 1.00 93.06 108 GLU A CA 1
ATOM 888 C C . GLU A 1 108 ? 2.163 6.654 16.381 1.00 93.06 108 GLU A C 1
ATOM 890 O O . GLU A 1 108 ? 1.426 6.953 17.318 1.00 93.06 108 GLU A O 1
ATOM 895 N N . GLN A 1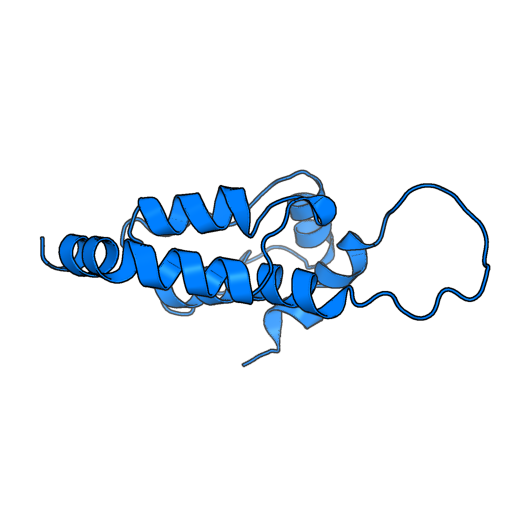 109 ? 2.459 7.517 15.407 1.00 92.75 109 GLN A N 1
ATOM 896 C CA . GLN A 1 109 ? 1.961 8.893 15.375 1.00 92.75 109 GLN A CA 1
ATOM 897 C C . GLN A 1 109 ? 0.459 8.996 15.075 1.00 92.75 109 GLN A C 1
ATOM 899 O O . GLN A 1 109 ? -0.174 9.946 15.523 1.00 92.75 109 GLN A O 1
ATOM 904 N N . HIS A 1 110 ? -0.112 8.031 14.348 1.00 91.69 110 HIS A N 1
ATOM 905 C CA . HIS A 1 110 ? -1.495 8.099 13.855 1.00 91.69 110 HIS A CA 1
ATOM 906 C C . HIS A 1 110 ? -2.403 7.009 14.447 1.00 91.69 110 HIS A C 1
ATOM 908 O O . HIS A 1 110 ? -3.584 6.942 14.116 1.00 91.69 110 HIS A O 1
ATOM 914 N N . ILE A 1 111 ? -1.895 6.150 15.341 1.00 89.06 111 ILE A N 1
ATOM 915 C CA . ILE A 1 111 ? -2.633 4.986 15.859 1.00 89.06 111 ILE A CA 1
ATOM 916 C C . ILE A 1 111 ? -3.951 5.377 16.534 1.00 89.06 111 ILE A C 1
ATOM 918 O O . ILE A 1 111 ? -4.949 4.678 16.376 1.00 89.06 111 ILE A O 1
ATOM 922 N N . THR A 1 112 ? -3.977 6.512 17.232 1.00 86.62 112 THR A N 1
ATOM 923 C CA . THR A 1 112 ? -5.180 7.031 17.891 1.00 86.62 112 THR A CA 1
ATOM 924 C C . THR A 1 112 ? -6.269 7.354 16.871 1.00 86.62 112 THR A C 1
ATOM 926 O O . THR A 1 112 ? -7.403 6.908 17.018 1.00 86.62 112 THR A O 1
ATOM 929 N N . GLU A 1 113 ? -5.904 8.047 15.789 1.00 82.44 113 GLU A N 1
ATOM 930 C CA . GLU A 1 113 ? -6.831 8.408 14.715 1.00 82.44 113 GLU A CA 1
ATOM 931 C C . GLU A 1 113 ? -7.376 7.161 14.024 1.00 82.44 113 GLU A C 1
ATOM 933 O O . GLU A 1 113 ? -8.565 7.085 13.737 1.00 82.44 113 GLU A O 1
ATOM 938 N N . LEU A 1 114 ? -6.528 6.150 13.813 1.00 80.50 114 LEU A N 1
ATOM 939 C CA . LEU A 1 114 ? -6.921 4.894 13.175 1.00 80.50 114 LEU A CA 1
ATOM 940 C C . LEU A 1 114 ? -7.920 4.081 14.009 1.00 80.50 114 LEU A C 1
ATOM 942 O O . LEU A 1 114 ? -8.760 3.395 13.430 1.00 80.50 114 LEU A O 1
ATOM 946 N N . ILE A 1 115 ? -7.844 4.150 15.341 1.00 78.75 115 ILE A N 1
ATOM 947 C CA . ILE A 1 115 ? -8.743 3.412 16.240 1.00 78.75 115 ILE A CA 1
ATOM 948 C C . ILE A 1 115 ? -10.136 4.049 16.270 1.00 78.75 115 ILE A C 1
ATOM 950 O O . ILE A 1 115 ? -11.135 3.321 16.276 1.00 78.75 115 ILE A O 1
ATOM 954 N N . ASP A 1 116 ? -10.219 5.379 16.254 1.00 65.25 116 ASP A N 1
ATOM 955 C CA . ASP A 1 116 ? -11.488 6.097 16.394 1.00 65.25 116 ASP A CA 1
ATOM 956 C C . ASP A 1 116 ? -12.395 5.966 15.161 1.00 65.25 116 ASP A C 1
ATOM 958 O O . ASP A 1 116 ? -13.615 5.891 15.313 1.00 65.25 116 ASP A O 1
ATOM 962 N N . VAL A 1 117 ? -11.832 5.809 13.953 1.00 58.75 117 VAL A N 1
ATOM 963 C CA . VAL A 1 117 ? -12.629 5.565 12.729 1.00 58.75 117 VAL A CA 1
ATOM 964 C C . VAL A 1 117 ? -13.399 4.239 12.790 1.00 58.75 117 VAL A C 1
ATOM 966 O O . VAL A 1 117 ? -14.449 4.102 12.176 1.00 58.75 117 VAL A O 1
ATOM 969 N N . THR A 1 118 ? -12.913 3.260 13.555 1.00 51.44 118 THR A N 1
ATOM 970 C CA . THR A 1 118 ? -13.547 1.936 13.699 1.00 51.44 118 THR A CA 1
ATOM 971 C C . THR A 1 118 ? -14.714 1.899 14.691 1.00 51.44 118 THR A C 1
ATOM 973 O O . THR A 1 118 ? -15.334 0.848 14.849 1.00 51.44 118 THR A O 1
ATOM 976 N N . LYS A 1 119 ? -14.994 3.005 15.398 1.00 49.94 119 LYS A N 1
ATOM 977 C CA . LYS A 1 119 ? -16.062 3.095 16.412 1.00 49.94 119 LYS A CA 1
ATOM 978 C C . LYS A 1 119 ? -17.331 3.817 15.935 1.00 49.94 119 LYS A C 1
ATOM 980 O O . LYS A 1 119 ? -18.267 3.923 16.726 1.00 49.94 119 LYS A O 1
ATOM 985 N N . ALA A 1 120 ? -17.358 4.311 14.698 1.00 41.16 120 ALA A N 1
ATOM 986 C CA . ALA A 1 120 ? -18.522 4.950 14.074 1.00 41.16 120 ALA A CA 1
ATOM 987 C C . ALA A 1 120 ? -19.233 3.984 13.117 1.00 41.16 120 ALA A C 1
ATOM 989 O O . ALA A 1 120 ? -20.482 4.034 13.072 1.00 41.16 120 ALA A O 1
#

pLDDT: mean 76.88, std 18.7, range [37.34, 95.81]

Secondary structure (DSSP, 8-state):
--HHHHHTSHHHHTT-------------S-HHHHHHHHHHHHHHHHHTTTPPTTTT--HHHHHHHHHTT--PPPPTTS-HHHHHHIIIIISS-GGGPPPHHHHHHHHHHHHHHHHHGGG-